Protein AF-C4YR08-F1 (afdb_monomer)

Radius of gyration: 16.44 Å; Cα contacts (8 Å, |Δi|>4): 160; chains: 1; bounding box: 50×36×39 Å

pLDDT: mean 89.88, std 10.91, range [46.12, 97.75]

Sequence (101 aa):
MIRLFPKQIRPLSYLTKTTINPVDFQLKIPEQFTPKSLLVLSTPTNLPQVIEDSIKLSQKQDLQLVVAGVDTVVPYSHRNGVSELWLDEPISIGDSALLEE

Structure (mmCIF, N/CA/C/O backbone):
data_AF-C4YR08-F1
#
_entry.id   AF-C4YR08-F1
#
loop_
_atom_site.group_PDB
_atom_site.id
_atom_site.type_symbol
_atom_site.label_atom_id
_atom_site.label_alt_id
_atom_site.label_comp_id
_atom_site.label_asym_id
_atom_site.label_entity_id
_atom_site.label_seq_id
_atom_site.pdbx_PDB_ins_code
_atom_site.Cartn_x
_atom_site.Cartn_y
_atom_site.Cartn_z
_atom_site.occupancy
_atom_site.B_iso_or_equiv
_atom_site.auth_seq_id
_atom_site.auth_comp_id
_atom_site.auth_asym_id
_atom_site.auth_atom_id
_atom_site.pdbx_PDB_model_num
ATOM 1 N N . MET A 1 1 ? -37.530 -17.697 21.482 1.00 46.12 1 MET A N 1
ATOM 2 C CA . MET A 1 1 ? -37.932 -16.529 20.668 1.00 46.12 1 MET A CA 1
ATOM 3 C C . MET A 1 1 ? -36.673 -16.001 19.985 1.00 46.12 1 MET A C 1
ATOM 5 O O . MET A 1 1 ? -35.835 -15.419 20.659 1.00 46.12 1 MET A O 1
ATOM 9 N N . ILE A 1 2 ? -36.459 -16.326 18.707 1.00 51.94 2 ILE A N 1
ATOM 10 C CA . ILE A 1 2 ? -35.234 -15.969 17.966 1.00 51.94 2 ILE A CA 1
ATOM 11 C C . ILE A 1 2 ? -35.439 -14.570 17.379 1.00 51.94 2 ILE A C 1
ATOM 13 O O . ILE A 1 2 ? -36.349 -14.369 16.578 1.00 51.94 2 ILE A O 1
ATOM 17 N N . ARG A 1 3 ? -34.634 -13.591 17.807 1.00 53.81 3 ARG A N 1
ATOM 18 C CA . ARG A 1 3 ? -34.625 -12.250 17.211 1.00 53.81 3 ARG A CA 1
ATOM 19 C C . ARG A 1 3 ? -33.755 -12.284 15.956 1.00 53.81 3 ARG A C 1
ATOM 21 O O . ARG A 1 3 ? -32.533 -12.302 16.051 1.00 53.81 3 ARG A O 1
ATOM 28 N N . LEU A 1 4 ? -34.392 -12.311 14.790 1.00 58.94 4 LEU A N 1
ATOM 29 C CA . LEU A 1 4 ? -33.740 -12.040 13.511 1.00 58.94 4 LEU A CA 1
ATOM 30 C C . LEU A 1 4 ? -33.538 -10.527 13.405 1.00 58.94 4 LEU A C 1
ATOM 32 O O . LEU A 1 4 ? -34.491 -9.785 13.175 1.00 58.94 4 LEU A O 1
ATOM 36 N N . PHE A 1 5 ? -32.310 -10.061 13.621 1.00 63.53 5 PHE A N 1
ATOM 37 C CA . PHE A 1 5 ? -31.944 -8.693 13.274 1.00 63.53 5 PHE A CA 1
ATOM 38 C C . PHE A 1 5 ? -31.757 -8.625 11.755 1.00 63.53 5 PHE A C 1
ATOM 40 O O . PHE A 1 5 ? -30.958 -9.401 11.220 1.00 63.53 5 PHE A O 1
ATOM 47 N N . PRO A 1 6 ? -32.472 -7.744 11.036 1.00 61.22 6 PRO A N 1
ATOM 48 C CA . PRO A 1 6 ? -32.208 -7.539 9.622 1.00 61.22 6 PRO A CA 1
ATOM 49 C C . PRO A 1 6 ? -30.770 -7.037 9.476 1.00 61.22 6 PRO A C 1
ATOM 51 O O . PRO A 1 6 ? -30.399 -6.006 10.038 1.00 61.22 6 PRO A O 1
ATOM 54 N N . LYS A 1 7 ? -29.941 -7.799 8.757 1.00 64.50 7 LYS A N 1
ATOM 55 C CA . LYS A 1 7 ? -28.564 -7.416 8.448 1.00 64.50 7 LYS A CA 1
ATOM 56 C C . LYS A 1 7 ? -28.647 -6.194 7.534 1.00 64.50 7 LYS A C 1
ATOM 58 O O . LYS A 1 7 ? -29.037 -6.310 6.376 1.00 64.50 7 LYS A O 1
ATOM 63 N N . GLN A 1 8 ? -28.378 -5.015 8.081 1.00 66.44 8 GLN A N 1
ATOM 64 C CA . GLN A 1 8 ? -28.407 -3.772 7.323 1.00 66.44 8 GLN A CA 1
ATOM 65 C C . GLN A 1 8 ? -27.221 -3.805 6.350 1.00 66.44 8 GLN A C 1
ATOM 67 O O . GLN A 1 8 ? -26.068 -3.752 6.770 1.00 66.44 8 GLN A O 1
ATOM 72 N N . ILE A 1 9 ? -27.500 -3.996 5.058 1.00 73.88 9 ILE A N 1
ATOM 73 C CA . ILE A 1 9 ? -26.473 -4.032 4.013 1.00 73.88 9 ILE A CA 1
ATOM 74 C C . ILE A 1 9 ? -26.051 -2.58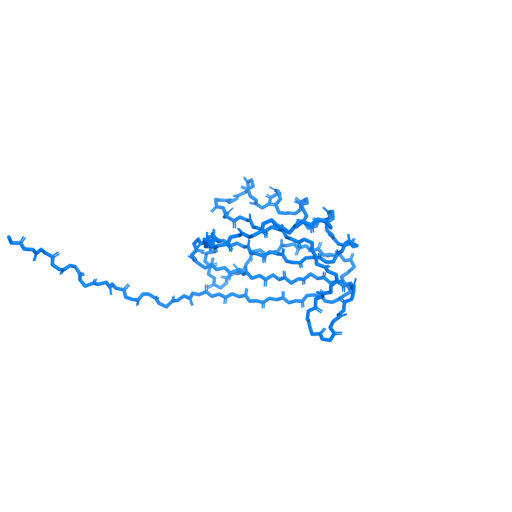5 3.762 1.00 73.88 9 ILE A C 1
ATOM 76 O O . ILE A 1 9 ? -26.768 -1.825 3.112 1.00 73.88 9 ILE A O 1
ATOM 80 N N . ARG A 1 10 ? -24.914 -2.184 4.331 1.00 79.00 10 ARG A N 1
ATOM 81 C CA . ARG A 1 10 ? -24.265 -0.912 4.013 1.00 79.00 10 ARG A CA 1
ATOM 82 C C . ARG A 1 10 ? -23.443 -1.093 2.726 1.00 79.00 10 ARG A C 1
ATOM 84 O O . ARG A 1 10 ? -22.759 -2.107 2.609 1.00 79.00 10 ARG A O 1
ATOM 91 N N . PRO A 1 11 ? -23.497 -0.156 1.764 1.00 85.00 11 PRO A N 1
ATOM 92 C CA . PRO A 1 11 ? -22.602 -0.190 0.613 1.00 85.00 11 PRO A CA 1
ATOM 93 C C . PRO A 1 11 ? -21.156 0.077 1.057 1.00 85.00 11 PRO A C 1
ATOM 95 O O . PRO A 1 11 ? -20.904 1.023 1.803 1.00 85.00 11 PRO A O 1
ATOM 98 N N . LEU A 1 12 ? -20.229 -0.759 0.587 1.00 89.19 12 LEU A N 1
ATOM 99 C CA . LEU A 1 12 ? -18.790 -0.598 0.789 1.00 89.19 12 LEU A CA 1
ATOM 100 C C . LEU A 1 12 ? -18.304 0.651 0.046 1.00 89.19 12 LEU A C 1
ATOM 102 O O . LEU A 1 12 ? -18.509 0.765 -1.166 1.00 89.19 12 LEU A O 1
ATOM 106 N N . SER A 1 13 ? -17.632 1.556 0.753 1.00 94.50 13 SER A N 1
ATOM 107 C CA . SER A 1 13 ? -16.959 2.699 0.134 1.00 94.50 13 SER A CA 1
ATOM 108 C C . SER A 1 13 ? -15.486 2.369 -0.035 1.00 94.50 13 SER A C 1
ATOM 110 O O . SER A 1 13 ? -14.812 1.963 0.912 1.00 94.50 13 SER A O 1
ATOM 112 N N . TYR A 1 14 ? -14.975 2.551 -1.247 1.00 95.56 14 TYR A N 1
ATOM 113 C CA . TYR A 1 14 ? -13.582 2.262 -1.545 1.00 95.56 14 TYR A CA 1
ATOM 114 C C . TYR A 1 14 ? -12.985 3.277 -2.512 1.00 95.56 14 TYR A C 1
ATOM 116 O O . TYR A 1 14 ? -13.695 3.913 -3.294 1.00 95.56 14 TYR A O 1
ATOM 124 N N . LEU A 1 15 ? -11.662 3.412 -2.467 1.00 96.81 15 LEU A N 1
ATOM 125 C CA . LEU A 1 15 ? -10.897 4.202 -3.425 1.00 96.81 15 LEU A CA 1
ATOM 126 C C . LEU A 1 15 ? -9.631 3.449 -3.817 1.00 96.81 15 LEU A C 1
ATOM 128 O O . LEU A 1 15 ? -8.838 3.060 -2.965 1.00 96.81 15 LEU A O 1
ATOM 132 N N . THR A 1 16 ? -9.442 3.263 -5.120 1.00 95.56 16 THR A N 1
ATOM 133 C CA . THR A 1 16 ? -8.226 2.681 -5.694 1.00 95.56 16 THR A CA 1
ATOM 134 C C . THR A 1 16 ? -7.435 3.741 -6.433 1.00 95.56 16 THR A C 1
ATOM 136 O O . THR A 1 16 ? -8.013 4.526 -7.189 1.00 95.56 16 THR A O 1
ATOM 139 N N . LYS A 1 17 ? -6.114 3.730 -6.287 1.00 95.25 17 LYS A N 1
ATOM 140 C CA . LYS A 1 17 ? -5.225 4.635 -7.014 1.00 95.25 17 LYS A CA 1
ATOM 141 C C . LYS A 1 17 ? -3.917 3.933 -7.332 1.00 95.25 17 LYS A C 1
ATOM 143 O O . LYS A 1 17 ? -3.318 3.342 -6.446 1.00 95.25 17 LYS A O 1
ATOM 148 N N . THR A 1 18 ? -3.438 4.066 -8.563 1.00 96.12 18 THR A N 1
ATOM 149 C CA . THR A 1 18 ? -2.075 3.661 -8.912 1.00 96.12 18 THR A CA 1
ATOM 150 C C . THR A 1 18 ? -1.282 4.853 -9.415 1.00 96.12 18 THR A C 1
ATOM 152 O O . THR A 1 18 ? -1.739 5.601 -10.278 1.00 96.12 18 THR A O 1
ATOM 155 N N . THR A 1 19 ? -0.080 5.020 -8.871 1.00 96.44 19 THR A N 1
ATOM 156 C CA . THR A 1 19 ? 0.894 6.029 -9.280 1.00 96.44 19 THR A CA 1
ATOM 157 C C . THR A 1 19 ? 2.065 5.331 -9.966 1.00 96.44 19 THR A C 1
ATOM 159 O O . THR A 1 19 ? 2.753 4.518 -9.350 1.00 96.44 19 THR A O 1
ATOM 162 N N . ILE A 1 20 ? 2.286 5.641 -11.244 1.00 96.38 20 ILE A N 1
ATOM 163 C CA . ILE A 1 20 ? 3.405 5.127 -12.047 1.00 96.38 20 ILE A CA 1
ATOM 164 C C . ILE A 1 20 ? 4.548 6.142 -12.005 1.00 96.38 20 ILE A C 1
ATOM 166 O O . ILE A 1 20 ? 4.296 7.340 -12.105 1.00 96.38 20 ILE A O 1
ATOM 170 N N . ASN A 1 21 ? 5.790 5.662 -11.907 1.00 95.25 21 ASN A N 1
ATOM 171 C CA . ASN A 1 21 ? 7.000 6.489 -11.844 1.00 95.25 21 ASN A CA 1
ATOM 172 C C . ASN A 1 21 ? 6.911 7.636 -10.814 1.00 95.25 21 ASN A C 1
ATOM 174 O O . ASN A 1 21 ? 7.119 8.798 -11.176 1.00 95.25 21 ASN A O 1
ATOM 178 N N . PRO A 1 22 ? 6.566 7.350 -9.544 1.00 93.31 22 PRO A N 1
ATOM 179 C CA . PRO A 1 22 ? 6.553 8.383 -8.521 1.00 93.31 22 PRO A CA 1
ATOM 180 C C . PRO A 1 22 ? 7.945 9.003 -8.328 1.00 93.31 22 PRO A C 1
ATOM 182 O O . PRO A 1 22 ? 8.952 8.298 -8.336 1.00 93.31 22 PRO A O 1
ATOM 185 N N . VAL A 1 23 ? 7.979 10.320 -8.119 1.00 90.44 23 VAL A N 1
ATOM 186 C CA . VAL A 1 23 ? 9.197 11.071 -7.759 1.00 90.44 23 VAL A CA 1
ATOM 187 C C . VAL A 1 23 ? 9.148 11.467 -6.282 1.00 90.44 23 VAL A C 1
ATOM 189 O O . VAL A 1 23 ? 10.058 11.133 -5.539 1.00 90.44 23 VAL A O 1
ATOM 192 N N . ASP A 1 24 ? 8.032 12.058 -5.843 1.00 88.44 24 ASP A N 1
ATOM 193 C CA . ASP A 1 24 ? 7.780 12.453 -4.450 1.00 88.44 24 ASP A CA 1
ATOM 194 C C . ASP A 1 24 ? 6.500 11.779 -3.931 1.00 88.44 24 ASP A C 1
ATOM 196 O O . ASP A 1 24 ? 5.471 12.421 -3.692 1.00 88.44 24 ASP A O 1
ATOM 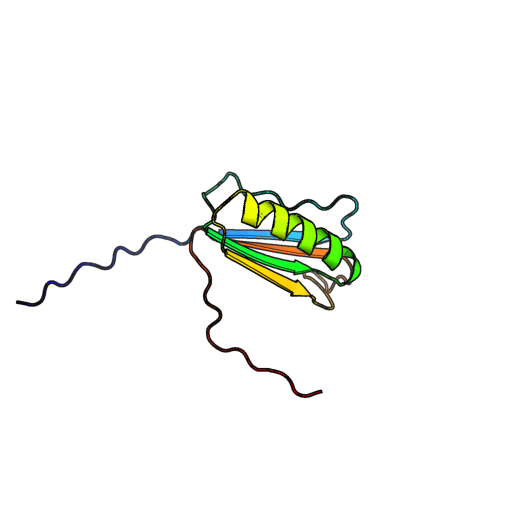200 N N . PHE A 1 25 ? 6.518 10.446 -3.848 1.00 91.44 25 PHE A N 1
ATOM 201 C CA . PHE A 1 25 ? 5.350 9.698 -3.385 1.00 91.44 25 PHE A CA 1
ATOM 202 C C . PHE A 1 25 ? 5.029 10.013 -1.923 1.00 91.44 25 PHE A C 1
ATOM 204 O O . PHE A 1 25 ? 5.923 10.043 -1.082 1.00 91.44 25 PHE A O 1
ATOM 211 N N . GLN A 1 26 ? 3.740 10.201 -1.633 1.00 92.88 26 GLN A N 1
ATOM 212 C CA . GLN A 1 26 ? 3.220 10.318 -0.275 1.00 92.88 26 GLN A CA 1
ATOM 213 C C . GLN A 1 26 ? 1.861 9.635 -0.186 1.00 92.88 26 GLN A C 1
ATOM 215 O O . GLN A 1 26 ? 0.959 9.956 -0.971 1.00 92.88 26 GLN A O 1
ATOM 220 N N . LEU A 1 27 ? 1.686 8.761 0.805 1.00 92.50 27 LEU A N 1
ATOM 221 C CA . LEU A 1 27 ? 0.365 8.218 1.123 1.00 92.50 27 LEU A CA 1
ATOM 222 C C . LEU A 1 27 ? -0.519 9.307 1.741 1.00 92.50 27 LEU A C 1
ATOM 224 O O . LEU A 1 27 ? -0.179 9.911 2.761 1.00 92.50 27 LEU A O 1
ATOM 228 N N . LYS A 1 28 ? -1.677 9.550 1.120 1.00 92.62 28 LYS A N 1
ATOM 229 C CA . LYS A 1 28 ? -2.653 10.552 1.564 1.00 92.62 28 LYS A CA 1
ATOM 230 C C . LYS A 1 28 ? -4.004 9.897 1.790 1.00 92.62 28 LYS A C 1
ATOM 232 O O . LYS A 1 28 ? -4.529 9.231 0.905 1.00 92.62 28 LYS A O 1
ATOM 237 N N . ILE A 1 29 ? -4.559 10.141 2.970 1.00 92.94 29 ILE A N 1
ATOM 238 C CA . ILE A 1 29 ? -5.882 9.658 3.357 1.00 92.94 29 ILE A CA 1
ATOM 239 C C . ILE A 1 29 ? -6.938 10.267 2.417 1.00 92.94 29 ILE A C 1
ATOM 241 O O . ILE A 1 29 ? -6.913 11.483 2.208 1.00 92.94 29 ILE A O 1
ATOM 245 N N . PRO A 1 30 ? -7.852 9.461 1.847 1.00 94.25 30 PRO A N 1
ATOM 246 C CA . PRO A 1 30 ? -8.948 9.969 1.030 1.00 94.25 30 PRO A CA 1
ATOM 247 C C . PRO A 1 30 ? -9.894 10.850 1.855 1.00 94.25 30 PRO A C 1
ATOM 249 O O . PRO A 1 30 ? -10.202 10.547 3.004 1.00 94.25 30 PRO A O 1
ATOM 252 N N . GLU A 1 31 ? -10.392 11.928 1.251 1.00 93.69 31 GLU A N 1
ATOM 253 C CA . GLU A 1 31 ?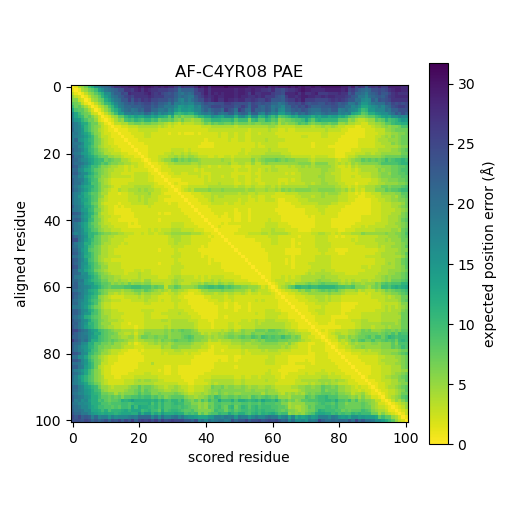 -11.339 12.858 1.890 1.00 93.69 31 GLU A CA 1
ATOM 254 C C . GLU A 1 31 ? -12.803 12.419 1.708 1.00 93.69 31 GLU A C 1
ATOM 256 O O . GLU A 1 31 ? -13.699 12.910 2.391 1.00 93.69 31 GLU A O 1
ATOM 261 N N . GLN A 1 32 ? -13.063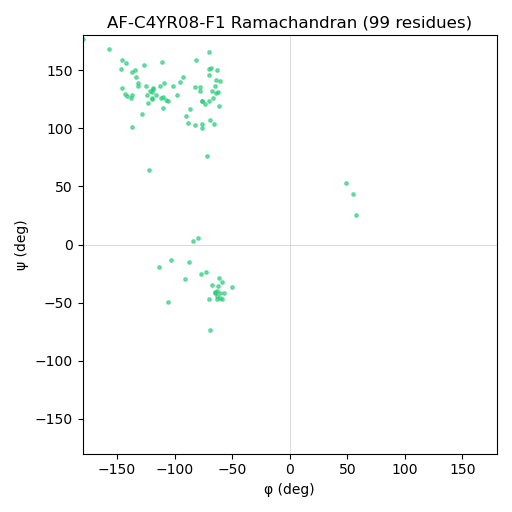 11.488 0.783 1.00 93.81 32 GLN A N 1
ATOM 262 C CA . GLN A 1 32 ? -14.408 11.065 0.387 1.00 93.81 32 GLN A CA 1
ATOM 263 C C . GLN A 1 32 ? -15.112 10.198 1.445 1.00 93.81 32 GLN A C 1
ATOM 265 O O . GLN A 1 32 ? -16.339 10.111 1.445 1.00 93.81 32 GLN A O 1
ATOM 270 N N . PHE A 1 33 ? -14.355 9.530 2.318 1.00 94.62 33 PHE A N 1
ATOM 271 C CA . PHE A 1 33 ? -14.865 8.681 3.397 1.00 94.62 33 PHE A CA 1
ATOM 272 C C . PHE A 1 33 ? -13.820 8.541 4.510 1.00 94.62 33 PHE A C 1
ATOM 274 O O . PHE A 1 33 ? -12.663 8.903 4.330 1.00 94.62 33 PHE A O 1
ATOM 281 N N . THR A 1 34 ? -14.214 7.998 5.665 1.00 94.12 34 THR A N 1
ATOM 282 C CA . THR A 1 34 ? -13.281 7.669 6.755 1.00 94.12 34 THR A CA 1
ATOM 283 C C . THR A 1 34 ? -12.731 6.254 6.552 1.00 94.12 34 THR A C 1
ATOM 285 O O . THR A 1 34 ? -13.475 5.296 6.791 1.00 94.12 34 THR A O 1
ATOM 288 N N . PRO A 1 35 ? -11.478 6.084 6.094 1.00 95.25 35 PRO A N 1
ATOM 289 C CA . PRO A 1 35 ? -10.926 4.758 5.870 1.00 95.25 35 PRO A CA 1
ATOM 290 C C . PRO A 1 35 ? -10.682 4.034 7.193 1.00 95.25 35 PRO A C 1
ATOM 292 O O . PRO A 1 35 ? -10.312 4.639 8.197 1.00 95.25 35 PRO A O 1
ATOM 295 N N . LYS A 1 36 ? -10.872 2.717 7.166 1.00 95.44 36 LYS A N 1
ATOM 296 C CA . LYS A 1 36 ? -10.532 1.801 8.262 1.00 95.44 36 LYS A CA 1
ATOM 297 C C . LYS A 1 36 ? -9.412 0.846 7.892 1.00 95.44 36 LYS A C 1
ATOM 299 O O . LYS A 1 36 ? -8.765 0.294 8.778 1.00 95.44 36 LYS A O 1
ATOM 304 N N . SER A 1 37 ? -9.162 0.669 6.599 1.00 96.38 37 SER A N 1
ATOM 305 C CA . SER A 1 37 ? -8.029 -0.110 6.134 1.00 96.38 37 SER A CA 1
ATOM 306 C C . SER A 1 37 ? -7.424 0.427 4.841 1.00 96.38 37 SER A C 1
ATOM 308 O O . SER A 1 37 ? -8.056 1.172 4.083 1.00 96.38 37 SER A O 1
ATOM 310 N N . LEU A 1 38 ? -6.169 0.043 4.623 1.00 96.50 38 LEU A N 1
ATOM 311 C CA . LEU A 1 38 ? -5.373 0.352 3.448 1.00 96.50 38 LEU A CA 1
ATOM 312 C C . LEU A 1 38 ? -4.528 -0.870 3.060 1.00 96.50 38 LEU A C 1
ATOM 314 O O . LEU A 1 38 ? -3.770 -1.401 3.873 1.00 96.50 38 LEU A O 1
ATOM 318 N N . LEU A 1 39 ? -4.628 -1.271 1.795 1.00 96.69 39 LEU A N 1
ATOM 319 C CA . LEU A 1 39 ? -3.698 -2.182 1.134 1.00 96.69 39 LEU A CA 1
ATOM 320 C C . LEU A 1 39 ? -2.820 -1.383 0.164 1.00 96.69 39 LEU A C 1
ATOM 322 O O . LEU A 1 39 ? -3.341 -0.727 -0.740 1.00 96.69 39 LEU A O 1
ATOM 326 N N . VAL A 1 40 ? -1.499 -1.465 0.324 1.00 97.19 40 VAL A N 1
ATOM 327 C CA . VAL A 1 40 ? -0.527 -0.840 -0.582 1.00 97.19 40 VAL A CA 1
ATOM 328 C C . VAL A 1 40 ? 0.368 -1.898 -1.214 1.00 97.19 40 VAL A C 1
ATOM 330 O O . VAL A 1 40 ? 1.032 -2.665 -0.518 1.00 97.19 40 VAL A O 1
ATOM 333 N N . LEU A 1 41 ? 0.418 -1.903 -2.544 1.00 97.19 41 LEU A N 1
ATOM 334 C CA . LEU A 1 41 ? 1.334 -2.710 -3.342 1.00 97.19 41 LEU A CA 1
ATOM 335 C C . LEU A 1 41 ? 2.399 -1.795 -3.934 1.00 97.19 41 LEU A C 1
ATOM 337 O O . LEU A 1 41 ? 2.069 -0.831 -4.625 1.00 97.19 41 LEU A O 1
ATOM 341 N N . SER A 1 42 ? 3.668 -2.085 -3.683 1.00 97.75 42 SER A N 1
ATOM 342 C CA . SER A 1 42 ? 4.767 -1.216 -4.095 1.00 97.75 42 SER A CA 1
ATOM 343 C C . SER A 1 42 ? 5.869 -2.004 -4.784 1.00 97.75 42 SER A C 1
ATOM 345 O O . SER A 1 42 ? 6.266 -3.074 -4.322 1.00 97.75 42 SER A O 1
ATOM 347 N N . THR A 1 43 ? 6.384 -1.469 -5.889 1.00 97.56 43 THR A N 1
ATOM 348 C CA . THR A 1 43 ? 7.599 -2.008 -6.510 1.00 97.56 43 THR A CA 1
ATOM 349 C C . THR A 1 43 ? 8.815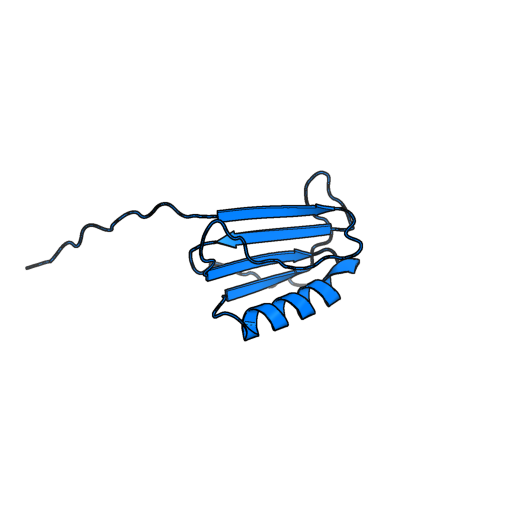 -1.761 -5.614 1.00 97.56 43 THR A C 1
ATOM 351 O O . THR A 1 43 ? 8.837 -0.736 -4.922 1.00 97.56 43 THR A O 1
ATOM 354 N N . PRO A 1 44 ? 9.867 -2.605 -5.654 1.00 96.81 44 PRO A N 1
ATOM 355 C CA . PRO A 1 44 ? 10.991 -2.529 -4.715 1.00 96.81 44 PRO A CA 1
ATOM 356 C C . PRO A 1 44 ? 11.617 -1.136 -4.564 1.00 96.81 44 PRO A C 1
ATOM 358 O O . PRO A 1 44 ? 11.958 -0.739 -3.455 1.00 96.81 44 PRO A O 1
ATOM 361 N N . THR A 1 45 ? 11.696 -0.358 -5.649 1.00 94.06 45 THR A N 1
ATOM 362 C CA . THR A 1 45 ? 12.253 1.007 -5.653 1.00 94.06 45 THR A CA 1
ATOM 363 C C . THR A 1 45 ? 11.528 1.975 -4.712 1.00 94.06 45 THR A C 1
ATOM 365 O O . THR A 1 45 ? 12.165 2.860 -4.152 1.00 94.06 45 THR A O 1
ATOM 368 N N . ASN A 1 46 ? 10.218 1.804 -4.505 1.00 95.38 46 ASN A N 1
ATOM 369 C CA . ASN A 1 46 ? 9.391 2.703 -3.690 1.00 95.38 46 ASN A CA 1
ATOM 370 C C . ASN A 1 46 ? 9.077 2.124 -2.305 1.00 95.38 46 ASN A C 1
ATOM 372 O O . ASN A 1 46 ? 8.571 2.832 -1.434 1.00 95.38 46 ASN A O 1
ATOM 376 N N . LEU A 1 47 ? 9.336 0.831 -2.097 1.00 95.38 47 LEU A N 1
ATOM 377 C CA . LEU A 1 47 ? 8.921 0.101 -0.903 1.00 95.38 47 LEU A CA 1
ATOM 378 C C . LEU A 1 47 ? 9.444 0.717 0.413 1.00 95.38 47 LEU A C 1
ATOM 380 O O . LEU A 1 47 ? 8.635 0.833 1.333 1.00 95.38 47 LEU A O 1
ATOM 384 N N . PRO A 1 48 ? 10.707 1.187 0.524 1.00 95.06 48 PRO A N 1
ATOM 385 C CA . PRO A 1 48 ? 11.186 1.824 1.754 1.00 95.06 48 PRO A CA 1
ATOM 386 C C . PRO A 1 48 ? 10.364 3.056 2.161 1.00 95.06 48 PRO A C 1
ATOM 388 O O . PRO A 1 48 ? 9.927 3.145 3.307 1.00 95.06 48 PRO A O 1
ATOM 391 N N . GLN A 1 49 ? 10.084 3.960 1.213 1.00 95.06 49 GLN A N 1
ATOM 392 C CA . GLN A 1 49 ? 9.275 5.157 1.471 1.00 95.06 49 GLN A CA 1
ATOM 393 C C . GLN A 1 49 ? 7.831 4.787 1.829 1.00 95.06 49 GLN A C 1
ATOM 395 O O . GLN A 1 49 ? 7.261 5.344 2.765 1.00 95.06 49 GLN A O 1
ATOM 400 N N . VAL A 1 50 ? 7.243 3.814 1.121 1.00 96.94 50 VAL A N 1
ATOM 401 C CA . VAL A 1 50 ? 5.880 3.336 1.401 1.00 96.94 50 VAL A CA 1
ATOM 402 C C . VAL A 1 50 ? 5.765 2.770 2.816 1.00 96.94 50 VAL A C 1
ATOM 404 O O . VAL A 1 50 ? 4.774 3.036 3.496 1.00 96.94 50 VAL A O 1
ATOM 407 N N . ILE A 1 51 ? 6.761 2.008 3.277 1.00 96.50 51 ILE A N 1
ATOM 408 C CA . ILE A 1 51 ? 6.789 1.471 4.643 1.00 96.50 51 ILE A CA 1
ATOM 409 C C . ILE A 1 51 ? 6.848 2.614 5.662 1.00 96.50 51 ILE A C 1
ATOM 411 O O . ILE A 1 51 ? 6.063 2.621 6.609 1.00 96.50 51 ILE A O 1
ATOM 415 N N . GLU A 1 52 ? 7.729 3.597 5.461 1.00 95.62 52 GLU A N 1
ATOM 416 C CA . GLU A 1 52 ? 7.855 4.741 6.369 1.00 95.62 52 GLU A CA 1
ATOM 417 C C . GLU A 1 52 ? 6.550 5.550 6.463 1.00 95.62 52 GLU A C 1
ATOM 419 O O . GLU A 1 52 ? 6.077 5.856 7.562 1.00 95.62 52 GLU A O 1
ATOM 424 N N . ASP A 1 53 ? 5.927 5.852 5.323 1.00 95.38 53 ASP A N 1
ATOM 425 C CA . ASP A 1 53 ? 4.648 6.562 5.269 1.00 95.38 53 ASP A CA 1
ATOM 426 C C . ASP A 1 53 ? 3.523 5.764 5.936 1.00 95.38 53 ASP A C 1
ATOM 428 O O . ASP A 1 53 ? 2.707 6.330 6.666 1.00 95.38 53 ASP A O 1
ATOM 432 N N . SER A 1 54 ? 3.502 4.444 5.738 1.00 95.06 54 SER A N 1
ATOM 433 C CA . SER A 1 54 ? 2.510 3.553 6.349 1.00 95.06 54 SER A CA 1
ATOM 434 C C . SER A 1 54 ? 2.642 3.526 7.873 1.00 95.06 54 SER A C 1
ATOM 436 O O . SER A 1 54 ? 1.634 3.590 8.572 1.00 95.06 54 SER A O 1
ATOM 438 N N . ILE A 1 55 ? 3.869 3.509 8.407 1.00 94.19 55 ILE A N 1
ATOM 439 C CA . ILE A 1 55 ? 4.119 3.606 9.855 1.00 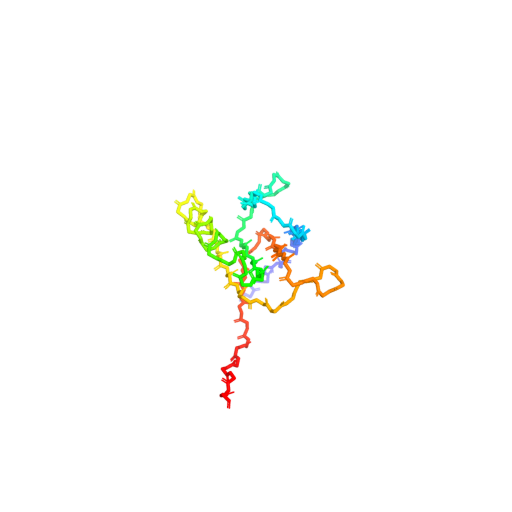94.19 55 ILE A CA 1
ATOM 440 C C . ILE A 1 55 ? 3.637 4.959 10.394 1.00 94.19 55 ILE A C 1
ATOM 442 O O . ILE A 1 55 ? 2.968 5.022 11.424 1.00 94.19 55 ILE A O 1
ATOM 446 N N . LYS A 1 56 ? 3.933 6.061 9.694 1.00 94.19 56 LYS A N 1
ATOM 447 C CA . LYS A 1 56 ? 3.459 7.395 10.101 1.00 94.19 56 LYS A CA 1
ATOM 448 C C . LYS A 1 56 ? 1.933 7.488 10.085 1.00 94.19 56 LYS A C 1
ATOM 450 O O . LYS A 1 56 ? 1.362 8.185 10.923 1.00 94.19 56 LYS A O 1
ATOM 455 N N . LEU A 1 57 ? 1.274 6.826 9.136 1.00 92.75 57 LEU A N 1
ATOM 456 C CA . LEU A 1 57 ? -0.184 6.772 9.051 1.00 92.75 57 LEU A CA 1
ATOM 457 C C . LEU A 1 57 ? -0.795 5.942 10.182 1.00 92.75 57 LEU A C 1
ATOM 459 O O . LEU A 1 57 ? -1.707 6.439 10.842 1.00 92.75 57 LEU A O 1
ATOM 463 N N . SER A 1 58 ? -0.262 4.746 10.458 1.00 90.81 58 SER A N 1
ATOM 464 C CA . SER A 1 58 ? -0.761 3.873 11.535 1.00 90.81 58 SER A CA 1
ATOM 465 C C . SER A 1 58 ? -0.646 4.507 12.922 1.00 90.81 58 SER A C 1
ATOM 467 O O . SER A 1 58 ? -1.450 4.235 13.804 1.00 90.81 58 SER A O 1
ATOM 469 N N . GLN A 1 59 ? 0.340 5.385 13.127 1.00 90.12 59 GLN A N 1
ATOM 470 C CA . GLN A 1 59 ? 0.507 6.118 14.384 1.00 90.12 59 GLN A CA 1
ATOM 471 C C . GLN A 1 59 ? -0.476 7.286 14.544 1.00 90.12 59 GLN A C 1
ATOM 473 O O . GLN A 1 59 ? -0.744 7.713 15.665 1.00 90.12 59 GLN A O 1
ATOM 478 N N . LYS A 1 60 ? -0.985 7.843 13.438 1.00 89.00 60 LYS A N 1
ATOM 479 C CA . LYS A 1 60 ? -1.888 9.007 13.447 1.00 89.00 60 LYS A CA 1
ATOM 480 C C . LYS A 1 60 ? -3.362 8.622 13.493 1.00 89.00 60 LYS A C 1
ATOM 482 O O . LYS A 1 60 ? -4.171 9.403 13.988 1.00 89.00 60 LYS A O 1
ATOM 487 N N . GLN A 1 61 ? -3.715 7.472 12.932 1.00 85.12 61 GLN A N 1
ATOM 488 C CA . GLN A 1 61 ? -5.084 6.978 12.847 1.00 85.12 61 GLN A CA 1
ATOM 489 C C . GLN A 1 61 ? -5.127 5.494 13.182 1.00 85.12 61 GLN A C 1
ATOM 491 O O . GLN A 1 61 ? -4.202 4.755 12.861 1.00 85.12 61 GLN A O 1
ATOM 496 N N . ASP A 1 62 ? -6.238 5.061 13.770 1.00 88.50 62 ASP A N 1
ATOM 497 C CA . ASP A 1 62 ? -6.547 3.646 13.967 1.00 88.50 62 ASP A CA 1
ATOM 498 C C . ASP A 1 62 ? -6.911 3.001 12.614 1.00 88.50 62 ASP A C 1
ATOM 500 O O . ASP A 1 62 ? -8.082 2.851 12.263 1.00 88.50 62 ASP A O 1
ATOM 504 N N . LEU A 1 63 ? -5.885 2.738 11.797 1.00 93.56 63 LEU A N 1
ATOM 505 C CA . LEU A 1 63 ? -5.988 2.251 10.422 1.00 93.56 63 LEU A CA 1
ATOM 506 C C . LEU A 1 63 ? -5.294 0.892 10.289 1.00 93.56 63 LEU A C 1
ATOM 508 O O . LEU A 1 63 ? -4.104 0.757 10.578 1.00 93.56 63 LEU A O 1
ATOM 512 N N . GLN A 1 64 ? -6.011 -0.107 9.775 1.00 94.81 64 GLN A N 1
ATOM 513 C CA . GLN A 1 64 ? -5.412 -1.394 9.440 1.00 94.81 64 GLN A CA 1
ATOM 514 C C . GLN A 1 64 ? -4.614 -1.289 8.138 1.00 94.81 64 GLN A C 1
ATOM 516 O O . GLN A 1 64 ? -5.157 -0.938 7.093 1.00 94.81 64 GLN A O 1
ATOM 521 N N . LEU A 1 65 ? -3.333 -1.642 8.182 1.00 94.94 65 LEU A N 1
ATOM 522 C CA . LEU A 1 65 ? -2.419 -1.468 7.056 1.00 94.94 65 LEU A CA 1
ATOM 523 C C . LEU A 1 65 ? -1.810 -2.794 6.618 1.00 94.94 65 LEU A C 1
ATOM 525 O O . LEU A 1 65 ? -1.282 -3.548 7.435 1.00 94.94 65 LEU A O 1
ATOM 529 N N . VAL A 1 66 ? -1.847 -3.044 5.312 1.00 95.56 66 VAL A N 1
ATOM 530 C CA . VAL A 1 66 ? -1.123 -4.134 4.657 1.00 95.56 66 VAL A CA 1
ATOM 531 C C . VAL A 1 66 ? -0.237 -3.525 3.582 1.00 95.56 66 VAL A C 1
ATOM 533 O O . VAL A 1 66 ? -0.725 -2.856 2.674 1.00 95.56 66 VAL A O 1
ATOM 536 N N . VAL A 1 67 ? 1.068 -3.767 3.678 1.00 96.38 67 VAL A N 1
ATOM 537 C CA . VAL A 1 67 ? 2.051 -3.353 2.672 1.00 96.38 67 VAL A CA 1
ATOM 538 C C . VAL A 1 67 ? 2.673 -4.606 2.077 1.00 96.38 67 VAL A C 1
ATOM 540 O O . VAL A 1 67 ? 3.142 -5.467 2.819 1.00 96.38 67 VAL A O 1
ATOM 543 N N . ALA A 1 68 ? 2.693 -4.705 0.750 1.00 95.44 68 ALA A N 1
ATOM 544 C CA . ALA A 1 68 ? 3.331 -5.808 0.044 1.00 95.44 68 ALA A CA 1
ATOM 545 C C . ALA A 1 68 ? 4.242 -5.303 -1.081 1.00 95.44 68 ALA A C 1
ATOM 547 O O . ALA A 1 68 ? 3.907 -4.373 -1.820 1.00 95.44 68 ALA A O 1
ATOM 548 N N . GLY A 1 69 ? 5.402 -5.946 -1.206 1.00 96.56 69 GLY A N 1
ATOM 549 C CA . GLY A 1 69 ? 6.288 -5.783 -2.352 1.00 96.56 69 GLY A CA 1
ATOM 550 C C . GLY A 1 69 ? 5.774 -6.587 -3.544 1.00 96.56 69 GLY A C 1
ATOM 551 O O . GLY A 1 69 ? 5.383 -7.740 -3.380 1.00 96.56 69 GLY A O 1
ATOM 552 N N . VAL A 1 70 ? 5.774 -5.991 -4.735 1.00 96.62 70 VAL A N 1
ATOM 553 C CA . VAL A 1 70 ? 5.394 -6.660 -5.992 1.00 96.62 70 VAL A CA 1
ATOM 554 C C . VAL A 1 70 ? 6.393 -6.335 -7.096 1.00 96.62 70 VAL A C 1
ATOM 556 O O . VAL A 1 70 ? 6.943 -5.239 -7.124 1.00 96.62 70 VAL A O 1
ATOM 559 N N . ASP A 1 71 ? 6.598 -7.239 -8.052 1.00 95.56 71 ASP A N 1
ATOM 560 C CA . ASP A 1 71 ? 7.530 -6.987 -9.163 1.00 95.56 71 ASP A CA 1
ATOM 561 C C . ASP A 1 71 ? 7.047 -5.879 -10.105 1.00 95.56 71 ASP A C 1
ATOM 563 O O . ASP A 1 71 ? 7.843 -5.117 -10.662 1.00 95.56 71 ASP A O 1
ATOM 567 N N . THR A 1 72 ? 5.730 -5.798 -10.303 1.00 96.00 72 THR A N 1
ATOM 568 C CA . THR A 1 72 ? 5.099 -4.831 -11.201 1.00 96.00 72 THR A CA 1
ATOM 569 C C . THR A 1 72 ? 3.739 -4.394 -10.688 1.00 96.00 72 THR A C 1
ATOM 571 O O . THR A 1 72 ? 3.030 -5.180 -10.061 1.00 96.00 72 THR A O 1
ATOM 574 N N . VAL A 1 73 ? 3.341 -3.172 -11.031 1.00 95.44 73 VAL A N 1
ATOM 575 C CA . VAL A 1 73 ? 1.990 -2.650 -10.802 1.00 95.44 73 VAL A CA 1
ATOM 576 C C . VAL A 1 73 ? 1.233 -2.465 -12.116 1.00 95.44 73 VAL A C 1
ATOM 578 O O . VAL A 1 73 ? 1.824 -2.332 -13.189 1.00 95.44 73 VAL A O 1
ATOM 581 N N . VAL A 1 74 ? -0.094 -2.456 -12.028 1.00 89.38 74 VAL A N 1
ATOM 582 C CA . VAL A 1 74 ? -0.986 -2.113 -13.143 1.00 89.38 74 VAL A CA 1
ATOM 583 C C . VAL A 1 74 ? -1.115 -0.592 -13.299 1.00 89.38 74 VAL A C 1
ATOM 585 O O . VAL A 1 74 ? -0.907 0.122 -12.329 1.00 89.38 74 VAL A O 1
ATOM 588 N N . PRO A 1 75 ? -1.515 -0.065 -14.466 1.00 88.38 75 PRO A N 1
ATOM 589 C CA . PRO A 1 75 ? -1.648 -0.756 -15.749 1.00 88.38 75 PRO A CA 1
ATOM 590 C C . PRO A 1 75 ? -0.285 -1.143 -16.356 1.00 88.38 75 PRO A C 1
ATOM 592 O O . PRO A 1 75 ? 0.754 -0.675 -15.915 1.00 88.38 75 PRO A O 1
ATOM 595 N N . TYR A 1 76 ? -0.290 -2.017 -17.367 1.00 89.31 76 TYR A N 1
ATOM 596 C CA . TYR A 1 76 ? 0.872 -2.330 -18.225 1.00 89.31 76 TYR A CA 1
ATOM 597 C C . TYR A 1 76 ? 2.152 -2.845 -17.536 1.00 89.31 76 TYR A C 1
ATOM 599 O O . TYR A 1 76 ? 3.240 -2.708 -18.093 1.00 89.31 76 TYR A O 1
ATOM 607 N N . SER A 1 77 ? 2.042 -3.469 -16.360 1.00 91.56 77 SER A N 1
ATOM 608 C CA . SER A 1 77 ? 3.170 -4.127 -15.680 1.00 91.56 77 SER A CA 1
ATOM 609 C C . SER A 1 77 ? 4.375 -3.201 -15.453 1.00 91.56 77 SER A C 1
ATOM 611 O O . SER A 1 77 ? 5.531 -3.583 -15.656 1.00 91.56 77 SER A O 1
ATOM 613 N N . HIS A 1 78 ? 4.120 -1.968 -15.010 1.00 93.31 78 HIS A N 1
ATOM 614 C CA . HIS A 1 78 ? 5.184 -1.025 -14.683 1.00 93.31 78 HIS A CA 1
ATOM 615 C C . HIS A 1 78 ? 6.023 -1.526 -13.499 1.00 93.31 78 HIS A C 1
ATOM 617 O O . HIS A 1 78 ? 5.493 -1.861 -12.443 1.00 93.31 78 HIS A O 1
ATOM 623 N N . ARG A 1 79 ? 7.352 -1.519 -13.665 1.00 94.88 79 ARG A N 1
ATOM 624 C CA . ARG A 1 79 ? 8.348 -1.905 -12.641 1.00 94.88 79 ARG A CA 1
ATOM 625 C C . ARG A 1 79 ? 8.715 -0.780 -11.668 1.00 94.88 79 ARG A C 1
ATOM 627 O O . ARG A 1 79 ? 9.575 -0.959 -10.815 1.00 94.88 79 ARG A O 1
ATOM 634 N N . ASN A 1 80 ? 8.075 0.376 -11.810 1.00 95.81 80 ASN A N 1
ATOM 635 C CA . ASN A 1 80 ? 8.194 1.494 -10.889 1.00 95.81 80 ASN A CA 1
ATOM 636 C C . ASN A 1 80 ? 6.804 2.085 -10.645 1.00 95.81 80 ASN A C 1
ATOM 638 O O . ASN A 1 80 ? 6.269 2.820 -11.479 1.00 95.81 80 ASN A O 1
ATOM 642 N N . GLY A 1 81 ? 6.210 1.750 -9.508 1.00 96.50 81 GLY A N 1
ATOM 643 C CA . GLY 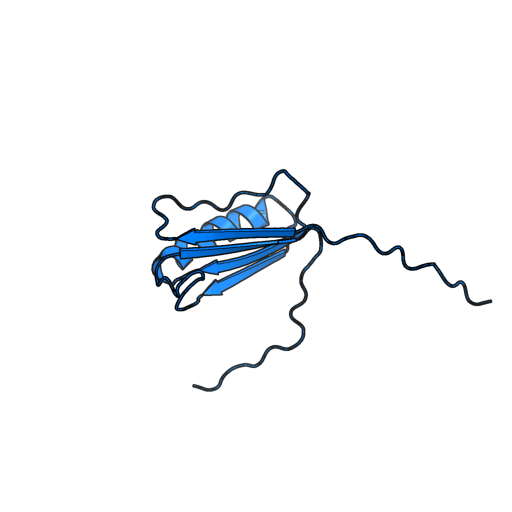A 1 81 ? 4.961 2.359 -9.092 1.00 96.50 81 GLY A CA 1
ATOM 644 C C . GLY A 1 81 ? 4.441 1.851 -7.760 1.00 96.50 81 GLY A C 1
ATOM 645 O O . GLY A 1 81 ? 5.030 0.977 -7.120 1.00 96.50 81 GLY A O 1
ATOM 646 N N . VAL A 1 82 ? 3.329 2.451 -7.350 1.00 97.62 82 VAL A N 1
ATOM 647 C CA . VAL A 1 82 ? 2.631 2.161 -6.098 1.00 97.62 82 VAL A CA 1
ATOM 648 C C . VAL A 1 82 ? 1.134 2.114 -6.374 1.00 97.62 82 VAL A C 1
ATOM 650 O O . VAL A 1 82 ? 0.597 3.039 -6.982 1.00 97.62 82 VAL A O 1
ATOM 653 N N . SER A 1 83 ? 0.467 1.043 -5.951 1.00 97.38 83 SER A N 1
ATOM 654 C CA . SER A 1 83 ? -0.989 0.889 -6.004 1.00 97.38 83 SER A CA 1
ATOM 655 C C . SER A 1 83 ? -1.574 0.872 -4.602 1.00 97.38 83 SER A C 1
ATOM 657 O O . SER A 1 83 ? -1.057 0.199 -3.718 1.00 97.38 83 SER A O 1
ATOM 659 N N . GLU A 1 84 ? -2.672 1.585 -4.421 1.00 96.62 84 GLU A N 1
ATOM 660 C CA . GLU A 1 84 ? -3.343 1.819 -3.152 1.00 96.62 84 GLU A CA 1
ATOM 661 C C . GLU A 1 84 ? -4.805 1.377 -3.270 1.00 96.62 84 GLU A C 1
ATOM 663 O O . GLU A 1 84 ? -5.475 1.699 -4.257 1.00 96.62 84 GLU A O 1
ATOM 668 N N . LEU A 1 85 ? -5.307 0.679 -2.253 1.00 96.56 85 LEU A N 1
ATOM 669 C CA . LEU A 1 85 ? -6.720 0.367 -2.058 1.00 96.56 85 LEU A CA 1
ATOM 670 C C . LEU A 1 85 ? -7.128 0.788 -0.645 1.00 96.56 85 LEU A C 1
ATOM 672 O O . LEU A 1 85 ? -6.702 0.188 0.340 1.00 96.56 85 LEU A O 1
ATOM 676 N N . TRP A 1 86 ? -7.982 1.800 -0.574 1.00 97.00 86 TRP A N 1
ATOM 677 C CA . TRP A 1 86 ? -8.564 2.337 0.648 1.00 97.00 86 TRP A CA 1
ATOM 678 C C . TRP A 1 86 ? -9.989 1.814 0.818 1.00 97.00 86 TRP A C 1
ATOM 680 O O . TRP A 1 86 ? -10.753 1.820 -0.150 1.00 97.00 86 TRP A O 1
ATOM 690 N N . LEU A 1 87 ? -10.361 1.409 2.034 1.00 96.38 87 LEU A N 1
ATOM 691 C CA . LEU A 1 87 ? -11.690 0.870 2.351 1.00 96.38 87 LEU A CA 1
ATOM 692 C C . LEU A 1 87 ? -12.248 1.501 3.631 1.00 96.38 87 LEU A C 1
ATOM 694 O O . LEU A 1 87 ? -11.509 1.743 4.588 1.00 96.38 87 LEU A O 1
ATOM 698 N N . ASP A 1 88 ? -13.562 1.729 3.678 1.00 95.75 88 ASP A N 1
ATOM 699 C CA . ASP A 1 88 ? -14.281 2.170 4.886 1.00 95.75 88 ASP A CA 1
ATOM 700 C C . ASP A 1 88 ? -14.592 1.026 5.877 1.00 95.75 88 ASP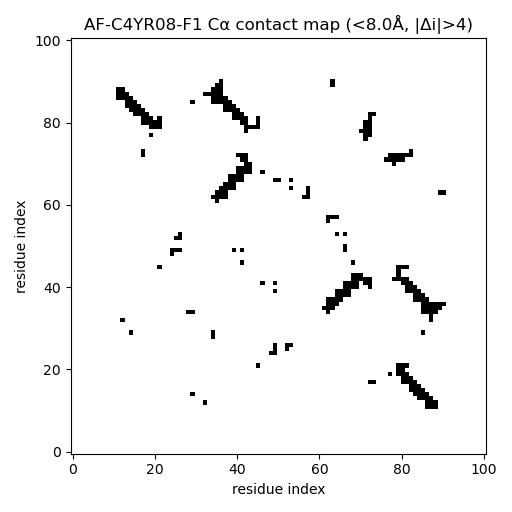 A C 1
ATOM 702 O O . ASP A 1 88 ? -15.233 1.237 6.916 1.00 95.75 88 ASP A O 1
ATOM 706 N N . GLU A 1 89 ? -14.078 -0.172 5.589 1.00 94.50 89 GLU A N 1
ATOM 707 C CA . GLU A 1 89 ? -14.158 -1.380 6.410 1.00 94.50 89 GLU A CA 1
ATOM 708 C C . GLU A 1 89 ? -12.767 -1.996 6.662 1.00 94.50 89 GLU A C 1
ATOM 710 O O . GLU A 1 89 ? -11.845 -1.776 5.872 1.00 94.50 89 GLU A O 1
ATOM 715 N 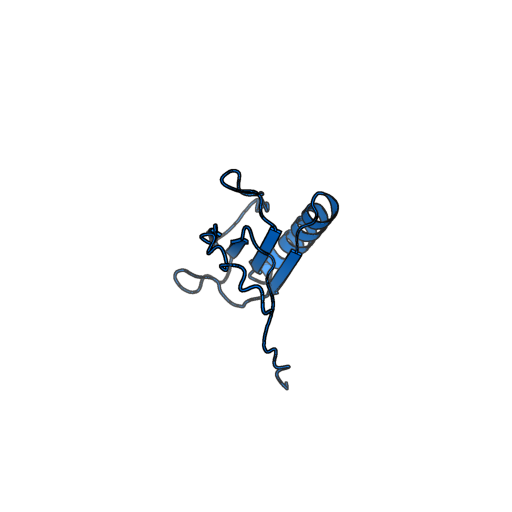N . PRO A 1 90 ? -12.572 -2.750 7.763 1.00 93.38 90 PRO A N 1
ATOM 716 C CA . PRO A 1 90 ? -11.354 -3.530 7.989 1.00 93.38 90 PRO A CA 1
ATOM 717 C C . PRO A 1 90 ? -11.163 -4.622 6.922 1.00 93.38 90 PRO A C 1
ATOM 719 O O . PRO A 1 90 ? -12.136 -5.184 6.422 1.00 93.38 90 PRO A O 1
ATOM 722 N N . ILE A 1 91 ? -9.913 -4.972 6.615 1.00 91.44 91 ILE A N 1
ATOM 723 C CA . ILE A 1 91 ? -9.571 -6.085 5.717 1.00 91.44 91 ILE A CA 1
ATOM 724 C C . ILE A 1 91 ? -9.369 -7.360 6.537 1.00 91.44 91 ILE A C 1
ATOM 726 O O . ILE A 1 91 ? -8.789 -7.352 7.619 1.00 91.44 91 ILE A O 1
ATOM 730 N N . SER A 1 92 ? -9.776 -8.497 5.985 1.00 89.00 92 SER A N 1
ATOM 731 C CA . SER A 1 92 ? -9.310 -9.806 6.444 1.00 89.00 92 SER A CA 1
ATOM 732 C C . SER A 1 92 ? -8.593 -10.500 5.293 1.00 89.00 92 SER A C 1
ATOM 734 O O . SER A 1 92 ? -9.071 -10.488 4.160 1.00 89.00 92 SER A O 1
ATOM 736 N N . ILE A 1 93 ? -7.420 -11.065 5.572 1.00 84.00 93 ILE A N 1
ATOM 737 C CA . ILE A 1 93 ? -6.744 -11.976 4.650 1.00 84.00 93 ILE A CA 1
ATOM 738 C C . ILE A 1 93 ? -7.256 -13.363 5.025 1.00 84.00 93 ILE A C 1
ATOM 740 O O . ILE A 1 93 ? -6.996 -13.816 6.137 1.00 84.00 93 ILE A O 1
ATOM 744 N N . GLY A 1 94 ? -8.063 -13.965 4.149 1.00 86.25 94 GLY A N 1
ATOM 745 C CA . GLY A 1 94 ? -8.726 -15.243 4.417 1.00 86.25 94 GLY A CA 1
ATOM 746 C C . GLY A 1 94 ? -7.730 -16.396 4.454 1.00 86.25 94 GLY A C 1
ATOM 747 O O . GLY A 1 94 ? -7.382 -16.881 5.525 1.00 86.25 94 GLY A O 1
ATOM 748 N N . ASP A 1 95 ? -7.241 -16.782 3.278 1.00 86.19 95 ASP A N 1
ATOM 749 C CA . ASP A 1 95 ? -6.262 -17.853 3.118 1.00 86.19 95 ASP A CA 1
ATOM 750 C C . ASP A 1 95 ? -4.916 -17.260 2.694 1.00 86.19 95 ASP A C 1
ATOM 752 O O . ASP A 1 95 ? -4.831 -16.515 1.714 1.00 86.19 95 ASP A O 1
ATOM 756 N N . SER A 1 96 ? -3.853 -17.589 3.426 1.00 84.31 96 SER A N 1
ATOM 757 C CA . SER A 1 96 ? -2.479 -17.288 3.031 1.00 84.31 96 SER A CA 1
ATOM 758 C C . SER A 1 96 ? -1.693 -18.586 2.877 1.00 84.31 96 SER A C 1
ATOM 760 O O . SER A 1 96 ? -1.772 -19.489 3.708 1.00 84.31 96 SER A O 1
ATOM 762 N N . ALA A 1 97 ? -0.939 -18.682 1.785 1.00 87.62 97 ALA A N 1
ATOM 763 C CA . ALA A 1 97 ? -0.015 -19.777 1.539 1.00 87.62 97 ALA A CA 1
ATOM 764 C C . ALA A 1 97 ? 1.407 -19.230 1.613 1.00 87.62 97 ALA A C 1
ATOM 766 O O . ALA A 1 97 ? 1.742 -18.262 0.926 1.00 87.62 97 ALA A O 1
ATOM 767 N N . LEU A 1 98 ? 2.238 -19.848 2.447 1.00 86.31 98 LEU A N 1
ATOM 768 C CA . LEU A 1 98 ? 3.676 -19.652 2.364 1.00 86.31 98 LEU A CA 1
ATOM 769 C C . LEU A 1 98 ? 4.161 -20.415 1.129 1.00 86.31 98 LEU A C 1
ATOM 771 O O . LEU A 1 98 ? 3.924 -21.616 1.023 1.00 86.31 98 LEU A O 1
ATOM 775 N N . LEU A 1 99 ? 4.782 -19.711 0.187 1.00 80.81 99 LEU A N 1
ATOM 776 C CA . LEU A 1 99 ? 5.421 -20.353 -0.956 1.00 80.81 99 LEU A CA 1
ATOM 777 C C . LEU A 1 99 ? 6.767 -20.926 -0.496 1.00 80.81 99 LEU A C 1
ATOM 779 O O . LEU A 1 99 ? 7.517 -20.241 0.199 1.00 80.81 99 LEU A O 1
ATOM 783 N N . GLU A 1 100 ? 7.036 -22.182 -0.848 1.00 79.06 100 GLU A N 1
ATOM 784 C CA . GLU A 1 100 ? 8.367 -22.786 -0.716 1.00 79.06 100 GLU A CA 1
ATOM 785 C C . GLU A 1 100 ? 9.320 -22.150 -1.751 1.00 79.06 100 GLU A C 1
ATOM 787 O O . GLU A 1 100 ? 8.856 -21.674 -2.791 1.00 79.06 100 GLU A O 1
ATOM 792 N N . GLU A 1 101 ? 10.621 -22.086 -1.436 1.00 61.22 101 GLU A N 1
ATOM 793 C CA . GLU A 1 101 ? 11.660 -21.505 -2.314 1.00 61.22 101 GLU A CA 1
ATOM 794 C C . GLU A 1 101 ? 11.866 -22.283 -3.623 1.00 61.22 101 GLU A C 1
ATOM 796 O O . GLU A 1 101 ? 11.869 -23.537 -3.589 1.00 61.22 101 GLU A O 1
#

Solvent-accessible surface area (backbone atoms only — not comparable to full-atom values): 6415 Å² total; per-residue (Å²): 137,85,82,83,72,80,80,79,83,73,85,88,52,71,49,75,52,63,46,70,67,67,85,84,77,73,90,72,84,66,87,90,56,72,63,26,15,38,42,37,42,19,9,72,91,49,36,66,62,52,50,54,46,49,54,57,45,46,75,74,40,91,43,49,75,46,80,43,81,36,78,48,36,73,75,91,62,35,62,44,24,40,37,40,40,36,24,57,49,74,83,78,85,85,85,84,79,87,77,80,136

Nearest PDB structures (foldseek):
  3lyb-assembly1_C  TM=6.934E-01  e=1.971E-01  Klebsiella pneumoniae subsp. pneumoniae NTUH-K2044
  8qop-assembly1_A  TM=5.078E-01  e=3.143E-02  Capra hircus
  1oni-assembly3_H  TM=5.034E-01  e=3.826E-02  Homo sapiens
  8qos-assembly2_D  TM=4.855E-01  e=3.143E-02  Capra hircus
  8qov-assembly1_A  TM=5.057E-01  e=7.371E-02  Capra hircus

Secondary structure (DSSP, 8-state):
---------PPPPEEEEEEES-SS------SSS--SEEEEEE-TTTHHHHHHHHHHHHHHS--EEEEEE-S-BTTTTBSSEEEEEEESS--------PPP-

Organism: Candida albicans (strain WO-1) (NCBI:txid294748)

Foldseek 3Di:
DDDDDPPPDDDKDKDKDKDAPDDDDADDDDPPADFQEKEKEFQPVCQVVVVVRVVVVVVVDNHHYHYYYDCADDDPGGNGIMMMMTINDDDDDDDDDDDDD

Mean predicted aligned error: 6.3 Å